Protein AF-A0A9D5MAV9-F1 (afdb_monomer)

Foldseek 3Di:
DDDDDDADQQFHDWAFDPPQDVPDDDDPPDGGTDIDGDDHDDDDDDDPQKDKAAPFDADDDDGTDDDDPPDDGIDIDGD

Structure (mmCIF,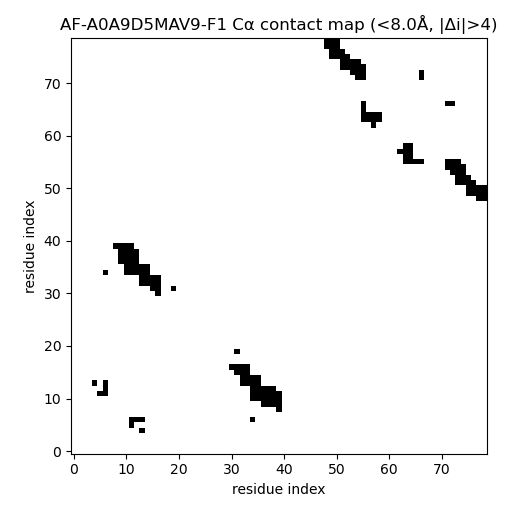 N/CA/C/O backbone):
data_AF-A0A9D5MAV9-F1
#
_entry.id   AF-A0A9D5MAV9-F1
#
loop_
_atom_site.group_PDB
_atom_site.id
_atom_site.type_symbol
_atom_site.label_atom_id
_atom_site.label_alt_id
_atom_site.label_comp_id
_atom_site.label_asym_id
_atom_site.label_entity_id
_atom_site.label_seq_id
_atom_site.pdbx_PDB_ins_code
_atom_site.Cartn_x
_atom_site.Cartn_y
_atom_site.Cartn_z
_atom_site.occupancy
_atom_site.B_iso_or_equiv
_atom_site.auth_seq_id
_atom_site.au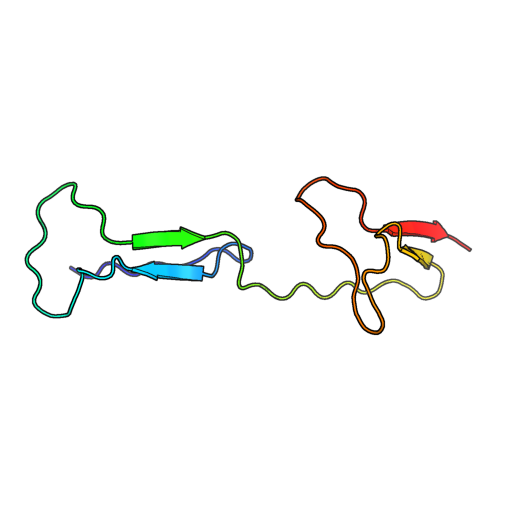th_comp_id
_atom_site.auth_asym_id
_atom_site.auth_atom_id
_atom_site.pdbx_PDB_model_num
ATOM 1 N N . MET A 1 1 ? -23.714 9.267 19.117 1.00 37.19 1 MET A N 1
ATOM 2 C CA . MET A 1 1 ? -22.286 9.465 18.791 1.00 37.19 1 MET A CA 1
ATOM 3 C C . MET A 1 1 ? -21.842 8.245 18.010 1.00 37.19 1 MET A C 1
ATOM 5 O O . MET A 1 1 ? -22.001 7.149 18.524 1.00 37.19 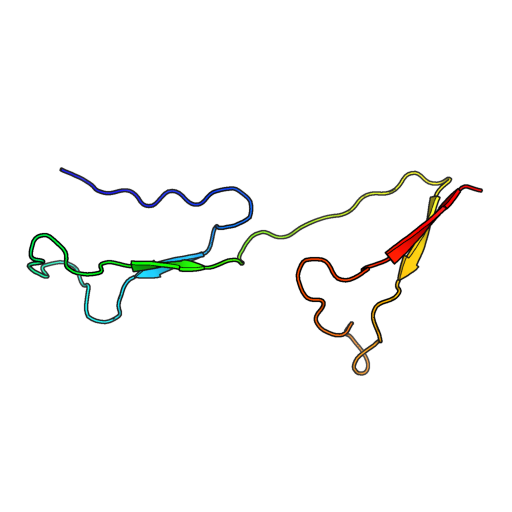1 MET A O 1
ATOM 9 N N . ALA A 1 2 ? -21.401 8.423 16.768 1.00 46.84 2 ALA A N 1
ATOM 10 C CA . ALA A 1 2 ? -20.929 7.344 15.905 1.00 46.84 2 ALA A CA 1
ATOM 11 C C . ALA A 1 2 ? -19.512 7.696 15.446 1.00 46.84 2 ALA A C 1
ATOM 13 O O . ALA A 1 2 ? -19.262 8.846 15.084 1.00 46.84 2 ALA A O 1
ATOM 14 N N . VAL A 1 3 ? -18.595 6.734 15.510 1.00 50.69 3 VAL A N 1
ATOM 15 C CA . VAL A 1 3 ? -17.220 6.884 15.025 1.00 50.69 3 VAL A CA 1
ATOM 16 C C . VAL A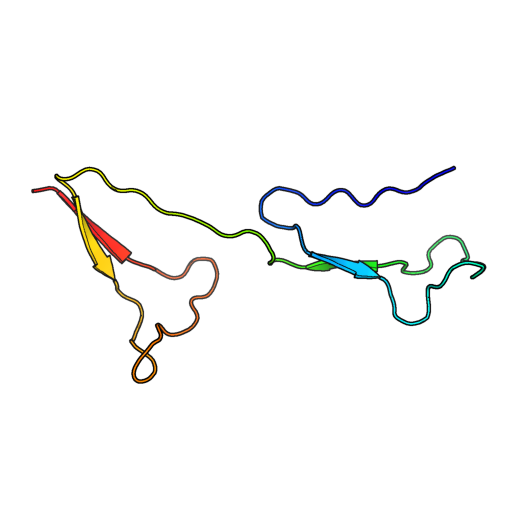 1 3 ? -17.127 6.095 13.728 1.00 50.69 3 VAL A C 1
ATOM 18 O O . VAL A 1 3 ? -17.296 4.880 13.740 1.00 50.69 3 VAL A O 1
ATOM 21 N N . LEU A 1 4 ? -16.925 6.794 12.612 1.00 57.22 4 LEU A N 1
ATOM 22 C CA . LEU A 1 4 ? -16.729 6.176 11.304 1.00 57.22 4 LEU A CA 1
ATOM 23 C C . LEU A 1 4 ? -15.242 6.284 10.950 1.00 57.22 4 LEU A C 1
ATOM 25 O O . LEU A 1 4 ? -14.780 7.395 10.681 1.00 57.22 4 LEU A O 1
ATOM 29 N N . PRO A 1 5 ? -14.479 5.179 10.960 1.00 50.75 5 PRO A N 1
ATOM 30 C CA . PRO A 1 5 ? -13.134 5.187 10.411 1.00 50.75 5 PRO A CA 1
ATOM 31 C C . PRO A 1 5 ? -13.233 5.310 8.888 1.00 50.75 5 PRO A C 1
ATOM 33 O O . PRO A 1 5 ? -13.788 4.441 8.219 1.00 50.75 5 PRO A O 1
ATOM 36 N N . ILE A 1 6 ? -12.721 6.410 8.342 1.00 58.94 6 ILE A N 1
ATOM 37 C CA . ILE A 1 6 ? -12.655 6.639 6.898 1.00 58.94 6 ILE A CA 1
ATOM 38 C C . ILE A 1 6 ? -11.188 6.543 6.495 1.00 58.94 6 ILE A C 1
ATOM 40 O O . ILE A 1 6 ? -10.379 7.380 6.896 1.00 58.94 6 ILE A O 1
ATOM 44 N N . GLY A 1 7 ? -10.855 5.509 5.725 1.00 53.97 7 GLY A N 1
ATOM 45 C CA . GLY A 1 7 ? -9.530 5.356 5.133 1.00 53.97 7 GLY A CA 1
ATOM 46 C C . GLY A 1 7 ? -9.245 6.440 4.088 1.00 53.97 7 GLY A C 1
ATOM 47 O O . GLY A 1 7 ? -10.153 6.909 3.399 1.00 53.97 7 GLY A O 1
ATOM 48 N N . MET A 1 8 ? -7.981 6.848 3.966 1.00 64.06 8 MET A N 1
ATOM 49 C CA . MET A 1 8 ? -7.512 7.670 2.842 1.00 64.06 8 MET A CA 1
ATOM 50 C C . MET A 1 8 ? -7.092 6.758 1.689 1.00 64.06 8 MET A C 1
ATOM 52 O O . MET A 1 8 ? -6.785 5.600 1.915 1.00 64.06 8 MET A O 1
ATOM 56 N N . SER A 1 9 ? -7.022 7.271 0.459 1.00 56.06 9 SER A N 1
ATOM 57 C CA . SER A 1 9 ? -6.866 6.467 -0.770 1.00 56.06 9 SER A CA 1
ATOM 58 C C . SER A 1 9 ? -5.747 5.406 -0.790 1.00 56.06 9 SER A C 1
ATOM 60 O O . SER A 1 9 ? -5.855 4.484 -1.585 1.00 56.06 9 SER A O 1
ATOM 62 N N . GLN A 1 10 ? -4.683 5.528 0.013 1.00 52.81 10 GLN A N 1
ATOM 63 C CA . GLN A 1 10 ? -3.590 4.536 0.121 1.00 52.81 10 GLN A CA 1
ATOM 64 C C . GLN A 1 10 ? -3.621 3.721 1.432 1.00 52.81 10 GLN A C 1
ATOM 66 O O . GLN A 1 10 ? -2.811 2.822 1.655 1.00 52.81 10 GLN A O 1
ATOM 71 N N . ILE A 1 11 ? -4.537 4.067 2.331 1.00 54.84 11 ILE A N 1
ATOM 72 C CA . ILE A 1 11 ? -4.696 3.549 3.687 1.00 54.84 11 ILE A CA 1
ATOM 73 C C . ILE A 1 11 ? -6.176 3.181 3.838 1.00 54.84 11 ILE A C 1
ATOM 75 O O . ILE A 1 11 ? -6.959 3.917 4.440 1.00 54.84 11 ILE A O 1
ATOM 79 N N . CYS A 1 12 ? -6.575 2.072 3.218 1.00 58.06 12 CYS A N 1
ATOM 80 C CA . CYS A 1 12 ? -7.972 1.630 3.193 1.00 58.06 12 CYS A CA 1
ATOM 81 C C . CYS A 1 12 ? -8.236 0.421 4.098 1.00 58.06 12 CYS A C 1
ATOM 83 O O . CYS A 1 12 ? -9.392 0.052 4.297 1.00 58.06 12 CYS A O 1
ATOM 85 N N . SER A 1 13 ? -7.192 -0.192 4.660 1.00 61.91 13 SER A N 1
ATOM 86 C CA . SER A 1 13 ? -7.347 -1.313 5.582 1.00 61.91 13 SER A CA 1
ATOM 87 C C . SER A 1 13 ? -7.676 -0.803 6.988 1.00 61.91 13 SER A C 1
ATOM 89 O O . SER A 1 13 ? -6.805 -0.323 7.718 1.00 61.91 13 SER A O 1
ATOM 91 N N . CYS A 1 14 ? -8.962 -0.859 7.339 1.00 62.03 14 CYS A N 1
ATOM 92 C CA . CYS A 1 14 ? -9.479 -0.535 8.666 1.00 62.03 14 CYS A CA 1
ATOM 93 C C . CYS A 1 14 ? -9.622 -1.822 9.484 1.00 62.03 14 CYS A C 1
ATOM 95 O O . CYS A 1 14 ? -10.583 -2.568 9.285 1.00 62.03 14 CYS A O 1
ATOM 97 N N . ASN A 1 15 ? -8.711 -2.054 10.427 1.00 70.81 15 ASN A N 1
ATOM 98 C CA . ASN A 1 15 ? -8.783 -3.196 11.332 1.00 70.81 15 ASN A CA 1
ATOM 99 C C . ASN A 1 15 ? -9.298 -2.764 12.704 1.00 70.81 15 ASN A C 1
ATOM 101 O O . ASN A 1 15 ? -8.921 -1.712 13.219 1.00 70.81 15 ASN A O 1
ATOM 105 N N . TRP A 1 16 ? -10.143 -3.600 13.299 1.00 76.75 16 TRP A N 1
ATOM 106 C CA . TRP A 1 16 ? -10.615 -3.451 14.675 1.00 76.75 16 TRP A CA 1
ATOM 107 C C . TRP A 1 16 ? -9.870 -4.433 15.578 1.00 76.75 16 TRP A C 1
ATOM 109 O O . TRP A 1 16 ? -9.480 -5.507 15.120 1.00 76.75 16 TRP A O 1
ATOM 119 N N . GLU A 1 17 ? -9.681 -4.074 16.846 1.00 78.88 17 GLU A N 1
ATOM 120 C CA . GLU A 1 17 ? -9.138 -5.000 17.846 1.00 78.88 17 GLU A CA 1
ATOM 121 C C . GLU A 1 17 ? -10.059 -6.224 17.995 1.00 78.88 17 GLU A C 1
ATOM 123 O O . GLU A 1 17 ? -11.284 -6.084 18.004 1.00 78.88 17 GLU A O 1
ATOM 128 N N . GLU A 1 18 ? -9.495 -7.427 18.135 1.00 73.19 18 GLU A N 1
ATOM 129 C CA . GLU A 1 18 ? -10.270 -8.685 18.161 1.00 73.19 18 GLU A CA 1
ATOM 130 C C . GLU A 1 18 ? -11.289 -8.751 19.317 1.00 73.19 18 GLU A C 1
ATOM 132 O O . GLU A 1 18 ? -12.358 -9.366 19.199 1.00 73.19 18 GLU A O 1
ATOM 137 N N . ASP A 1 19 ? -10.978 -8.064 20.419 1.00 74.94 19 ASP A N 1
ATOM 138 C CA . ASP A 1 19 ? -11.810 -7.960 21.620 1.00 74.94 19 ASP A CA 1
ATOM 139 C C . ASP A 1 19 ? -12.913 -6.890 21.503 1.00 74.94 19 ASP A C 1
ATOM 141 O O . ASP A 1 19 ? -13.824 -6.814 22.342 1.00 74.94 19 ASP A O 1
ATOM 145 N N . LEU A 1 20 ? -12.878 -6.059 20.454 1.00 74.12 20 LEU A N 1
ATOM 146 C CA . LEU A 1 20 ? -13.864 -5.013 20.223 1.00 74.12 20 LEU A CA 1
ATOM 147 C C . LEU A 1 20 ? -15.046 -5.557 19.412 1.00 74.12 20 LEU A C 1
ATOM 149 O O . LEU A 1 20 ? -15.002 -5.688 18.190 1.00 74.12 20 LEU A O 1
ATOM 153 N N . LYS A 1 21 ? -16.147 -5.856 20.108 1.00 77.94 21 LYS A N 1
ATOM 154 C CA . LYS A 1 21 ? -17.370 -6.412 19.518 1.00 77.94 21 LYS A CA 1
ATOM 155 C C . LYS A 1 21 ? -18.583 -5.556 19.852 1.00 77.94 21 LYS A C 1
ATOM 157 O O . LYS A 1 21 ? -18.557 -4.689 20.726 1.00 77.94 21 LYS A O 1
ATOM 162 N N . VAL A 1 22 ? -19.677 -5.800 19.136 1.00 75.88 22 VAL A N 1
ATOM 163 C CA . VAL A 1 22 ? -20.951 -5.122 19.389 1.00 75.88 22 VAL A CA 1
ATOM 164 C C . VAL A 1 22 ? -21.378 -5.381 20.838 1.00 75.88 22 VAL A C 1
ATOM 166 O O . VAL A 1 22 ? -21.555 -6.528 21.238 1.00 75.88 22 VAL A O 1
ATOM 169 N N . GLY A 1 23 ? -21.533 -4.307 21.617 1.00 78.50 23 GLY A N 1
ATOM 170 C CA . GLY A 1 23 ? -21.864 -4.370 23.045 1.00 78.50 23 GLY A CA 1
ATOM 171 C C . GLY A 1 23 ? -20.673 -4.213 23.998 1.00 78.50 23 GLY A C 1
ATOM 172 O O . GLY A 1 23 ? -20.895 -4.096 25.202 1.00 78.50 23 GLY A O 1
ATOM 173 N N . SER A 1 24 ? -19.433 -4.153 23.496 1.00 76.31 24 SER A N 1
ATOM 174 C CA . SER A 1 24 ? -18.254 -3.868 24.322 1.00 76.31 24 SER A CA 1
ATOM 175 C C . SER A 1 24 ? -18.313 -2.451 24.907 1.00 76.31 24 SER A C 1
ATOM 177 O O . SER A 1 24 ? -18.618 -1.480 24.213 1.00 76.31 24 SER A O 1
ATOM 179 N N . ILE A 1 25 ? -17.997 -2.330 26.198 1.00 79.19 25 ILE A N 1
ATOM 180 C CA . ILE A 1 25 ? -17.873 -1.042 26.890 1.00 79.19 25 ILE A CA 1
ATOM 181 C C . ILE A 1 25 ? -16.400 -0.640 26.865 1.00 79.19 25 ILE A C 1
ATOM 183 O O . ILE A 1 25 ? -15.581 -1.256 27.542 1.00 79.19 25 ILE A O 1
ATOM 187 N N . VAL A 1 26 ? -16.080 0.406 26.107 1.00 76.06 26 VAL A N 1
ATOM 188 C CA . VAL A 1 26 ? -14.727 0.974 26.017 1.00 76.06 26 VAL A CA 1
ATOM 189 C C . VAL A 1 26 ? -14.591 2.217 26.888 1.00 76.06 26 VAL A C 1
ATOM 191 O O . VAL A 1 26 ? -15.518 3.027 26.996 1.00 76.06 26 VAL A O 1
ATOM 194 N N . LYS A 1 27 ? -13.432 2.386 27.524 1.00 80.62 27 LYS A N 1
ATOM 195 C CA . LYS A 1 27 ? -13.089 3.584 28.292 1.00 80.62 27 LYS A CA 1
ATOM 196 C C . LYS A 1 27 ? -12.386 4.600 27.397 1.00 80.62 27 LYS A C 1
ATOM 198 O O . LYS A 1 27 ? -11.844 4.296 26.337 1.00 80.62 27 LYS A O 1
ATOM 203 N N . LYS A 1 28 ? -12.396 5.860 27.836 1.00 72.12 28 LYS A N 1
ATOM 204 C CA . LYS A 1 28 ? -11.685 6.936 27.141 1.00 72.12 28 LYS A CA 1
ATOM 205 C C . LYS A 1 28 ? -10.185 6.621 27.112 1.00 72.12 28 LYS A C 1
ATOM 207 O O . LYS A 1 28 ? -9.551 6.631 28.163 1.00 72.12 28 LYS A O 1
ATOM 212 N N . GLY A 1 29 ? -9.644 6.437 25.910 1.00 75.38 29 GLY A N 1
ATOM 213 C CA . GLY A 1 29 ? -8.228 6.137 25.680 1.00 75.38 29 GLY A CA 1
ATOM 214 C C . GLY A 1 29 ? -7.947 4.690 25.277 1.00 75.38 29 GLY A C 1
ATOM 215 O O . GLY A 1 29 ? -6.809 4.401 24.924 1.00 75.38 29 GLY A O 1
ATOM 216 N N . ASP A 1 30 ? -8.954 3.813 25.282 1.00 78.12 30 ASP A N 1
ATOM 217 C CA . ASP A 1 30 ? -8.767 2.429 24.854 1.00 78.12 30 ASP A CA 1
ATOM 218 C C . ASP A 1 30 ? -8.579 2.350 23.325 1.00 78.12 30 ASP A C 1
ATOM 220 O O . ASP A 1 30 ? -9.300 3.030 22.578 1.00 78.12 30 ASP A O 1
ATOM 224 N N . PRO A 1 31 ? -7.622 1.538 22.838 1.00 72.19 31 PRO A N 1
ATOM 225 C CA . PRO A 1 31 ? -7.444 1.303 21.413 1.00 72.19 31 PRO A CA 1
ATOM 226 C C . PRO A 1 31 ? -8.669 0.572 20.855 1.00 72.19 31 PRO A C 1
ATOM 228 O O . PRO A 1 31 ? -9.124 -0.425 21.407 1.00 72.19 31 PRO A O 1
ATOM 231 N N . MET A 1 32 ? -9.228 1.101 19.768 1.00 76.31 32 MET A N 1
ATOM 232 C CA . MET A 1 32 ? -10.403 0.515 19.109 1.00 76.31 32 MET A CA 1
ATOM 233 C C . MET A 1 32 ? -10.024 -0.223 17.824 1.00 76.31 32 MET A C 1
ATOM 235 O O . MET A 1 32 ? -10.627 -1.227 17.461 1.00 76.31 32 MET A O 1
ATOM 239 N N . GLY A 1 33 ? -9.019 0.280 17.127 1.00 68.62 33 GLY A N 1
ATOM 240 C CA . GLY A 1 33 ? -8.587 -0.241 15.850 1.00 68.62 33 GLY A CA 1
ATOM 241 C C . GLY A 1 33 ? -7.486 0.633 15.287 1.00 68.62 33 GLY A C 1
ATOM 242 O O . GLY A 1 33 ? -7.174 1.701 15.825 1.00 68.62 33 GLY A O 1
ATOM 243 N N . TYR A 1 34 ? -6.904 0.177 14.195 1.00 70.25 34 TYR A N 1
ATOM 244 C CA . TYR A 1 34 ? -5.792 0.840 13.545 1.00 70.25 34 TYR A CA 1
ATOM 245 C C . TYR A 1 34 ? -5.964 0.782 12.035 1.00 70.25 34 TYR A C 1
ATOM 247 O O . TYR A 1 34 ? -6.633 -0.087 11.470 1.00 70.25 34 TYR A O 1
ATOM 255 N N . PHE A 1 35 ? -5.344 1.754 11.384 1.00 64.25 35 PHE A N 1
ATOM 256 C CA . PHE A 1 35 ? -5.259 1.793 9.942 1.00 64.25 35 PHE A CA 1
ATOM 257 C C . PHE A 1 35 ? -3.941 1.160 9.519 1.00 64.25 35 PHE A C 1
ATOM 259 O O . PHE A 1 35 ? -2.881 1.548 10.016 1.00 64.25 35 PHE A O 1
ATOM 266 N N . LEU A 1 36 ? -4.003 0.202 8.601 1.00 62.53 36 LEU A N 1
ATOM 267 C CA . LEU A 1 36 ? -2.816 -0.323 7.938 1.00 6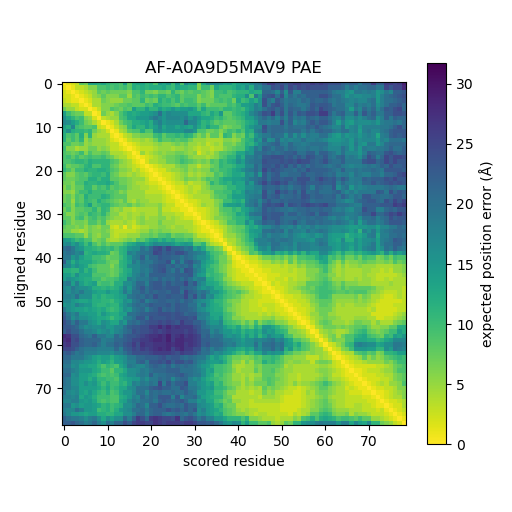2.53 36 LEU A CA 1
ATOM 268 C C . LEU A 1 36 ? -2.662 0.292 6.553 1.00 62.53 36 LEU A C 1
ATOM 270 O O . LEU A 1 36 ? -3.639 0.560 5.849 1.00 62.53 36 LEU A O 1
ATOM 274 N N . PHE A 1 37 ? -1.405 0.455 6.149 1.00 58.28 37 PHE A N 1
ATOM 275 C CA . PHE A 1 37 ? -1.064 0.637 4.746 1.00 58.28 37 PHE A CA 1
ATOM 276 C C . PHE A 1 37 ? -1.416 -0.646 3.992 1.00 58.28 37 PHE A C 1
ATOM 278 O O . PHE A 1 37 ? -1.022 -1.736 4.403 1.00 58.28 37 PHE A O 1
ATOM 285 N N . GLY A 1 38 ? -2.173 -0.514 2.907 1.00 59.69 38 GLY A N 1
ATOM 286 C CA . GLY A 1 38 ? -2.660 -1.650 2.128 1.00 59.69 38 GLY A CA 1
ATOM 287 C C . GLY A 1 38 ? -4.164 -1.591 1.873 1.00 59.69 38 GLY A C 1
ATOM 288 O O . GLY A 1 38 ? -4.917 -0.919 2.581 1.00 59.69 38 GLY A O 1
ATOM 289 N N . GLY A 1 39 ? -4.591 -2.284 0.819 1.00 55.22 39 GLY A N 1
ATOM 290 C CA . GLY A 1 39 ? -5.988 -2.339 0.376 1.00 55.22 39 GLY A CA 1
ATOM 291 C C . GLY A 1 39 ? -6.355 -1.374 -0.755 1.00 55.22 39 GLY A C 1
ATOM 292 O O . GLY A 1 39 ? -7.520 -1.313 -1.128 1.00 55.22 39 GLY A O 1
ATOM 293 N N . SER A 1 40 ? -5.398 -0.622 -1.305 1.00 56.50 40 SER A N 1
ATOM 294 C CA . SER A 1 40 ? -5.593 0.169 -2.523 1.00 56.50 40 SER A CA 1
ATOM 295 C C . SER A 1 40 ? -4.850 -0.479 -3.689 1.00 56.50 40 SER A C 1
ATOM 297 O O . SER A 1 40 ? -3.618 -0.484 -3.695 1.00 56.50 40 SER A O 1
ATOM 299 N N . ASP A 1 41 ? -5.580 -1.006 -4.669 1.00 58.59 41 ASP A N 1
ATOM 300 C CA . ASP A 1 41 ? -4.990 -1.417 -5.942 1.00 58.59 41 ASP A CA 1
ATOM 301 C C . ASP A 1 41 ? -4.485 -0.180 -6.698 1.00 58.59 41 ASP A C 1
ATOM 303 O O . ASP A 1 41 ? -5.199 0.816 -6.844 1.00 58.59 41 ASP A O 1
ATOM 307 N N . ILE A 1 42 ? -3.239 -0.225 -7.174 1.00 62.69 42 ILE A N 1
ATOM 308 C CA . ILE A 1 42 ? -2.617 0.863 -7.936 1.00 62.69 42 ILE A CA 1
ATOM 309 C C . ILE A 1 42 ? -2.433 0.387 -9.375 1.00 62.69 42 ILE A C 1
ATOM 311 O O . ILE A 1 42 ? -1.658 -0.527 -9.642 1.00 62.69 42 ILE A O 1
ATOM 315 N N . VAL A 1 43 ? -3.122 1.035 -10.315 1.00 70.69 43 VAL A N 1
ATOM 316 C CA . VAL A 1 43 ? -2.951 0.795 -11.754 1.00 70.69 43 VAL A CA 1
ATOM 317 C C . VAL A 1 43 ? -2.071 1.896 -12.342 1.00 70.69 43 VAL A C 1
ATOM 319 O O . VAL A 1 43 ? -2.396 3.078 -12.235 1.00 70.69 43 VAL A O 1
ATOM 322 N N . MET A 1 44 ? -0.961 1.516 -12.980 1.00 72.44 44 MET A N 1
ATOM 323 C CA . MET A 1 44 ? -0.046 2.434 -13.668 1.00 72.44 44 MET A CA 1
ATOM 324 C C . MET A 1 44 ? -0.264 2.365 -15.182 1.00 72.44 44 MET A C 1
ATOM 326 O O . MET A 1 44 ? -0.213 1.286 -15.768 1.00 72.44 44 MET A O 1
ATOM 330 N N . VAL A 1 45 ? -0.497 3.515 -15.819 1.00 78.12 45 VAL A N 1
ATOM 331 C CA . VAL A 1 45 ? -0.720 3.627 -17.270 1.00 78.12 45 VAL A CA 1
ATOM 332 C C . VAL A 1 45 ? 0.348 4.533 -17.872 1.00 78.12 45 VAL A C 1
ATOM 334 O O . VAL A 1 45 ? 0.535 5.662 -17.421 1.00 78.12 45 VAL A O 1
ATOM 337 N N . PHE A 1 46 ? 1.024 4.047 -18.912 1.00 81.06 46 PHE A N 1
ATOM 338 C CA . PHE A 1 46 ? 2.093 4.763 -19.607 1.00 81.06 46 PHE A CA 1
ATOM 339 C C . PHE A 1 46 ? 1.680 5.107 -21.040 1.00 81.06 46 PHE A C 1
ATOM 341 O O . PHE A 1 46 ? 0.889 4.401 -21.666 1.00 81.06 46 PHE A O 1
ATOM 348 N N . GLN A 1 47 ? 2.214 6.209 -21.571 1.00 74.31 47 GLN A N 1
ATOM 349 C CA . GLN A 1 47 ? 2.035 6.562 -22.980 1.00 74.31 47 GLN A CA 1
ATOM 350 C C . GLN A 1 47 ? 2.836 5.601 -23.869 1.00 74.31 47 GLN A C 1
ATOM 352 O O . GLN A 1 47 ? 3.891 5.121 -23.470 1.00 74.31 47 GLN A O 1
ATOM 357 N N . SER A 1 48 ? 2.390 5.370 -25.106 1.00 82.25 48 SER A N 1
ATOM 358 C CA . SER A 1 48 ? 3.031 4.416 -26.032 1.00 82.25 48 SER A CA 1
ATOM 359 C C . SER A 1 48 ? 4.485 4.748 -26.404 1.00 82.25 48 SER A C 1
ATOM 361 O O . SER A 1 48 ? 5.188 3.905 -26.956 1.00 82.25 48 SER A O 1
ATOM 363 N N . CYS A 1 49 ? 4.930 5.981 -26.151 1.00 83.00 49 CYS A N 1
ATOM 364 C CA . CYS A 1 49 ? 6.305 6.434 -26.362 1.00 83.00 49 CYS A CA 1
ATOM 365 C C . CYS A 1 49 ? 7.234 6.183 -25.163 1.00 83.00 49 CYS A C 1
ATOM 367 O O . CYS A 1 49 ? 8.404 6.558 -25.229 1.00 83.00 49 CYS A O 1
ATOM 369 N N . VAL A 1 50 ? 6.725 5.595 -24.079 1.00 85.31 50 VAL A N 1
ATOM 370 C CA . VAL A 1 50 ? 7.494 5.273 -22.876 1.00 85.31 50 VAL A CA 1
ATOM 371 C C . VAL A 1 50 ? 7.802 3.781 -22.876 1.00 85.31 50 VAL A C 1
ATOM 373 O O . VAL A 1 50 ? 6.886 2.961 -22.920 1.00 85.31 50 VAL A O 1
ATOM 376 N N . ASP A 1 51 ? 9.083 3.439 -22.810 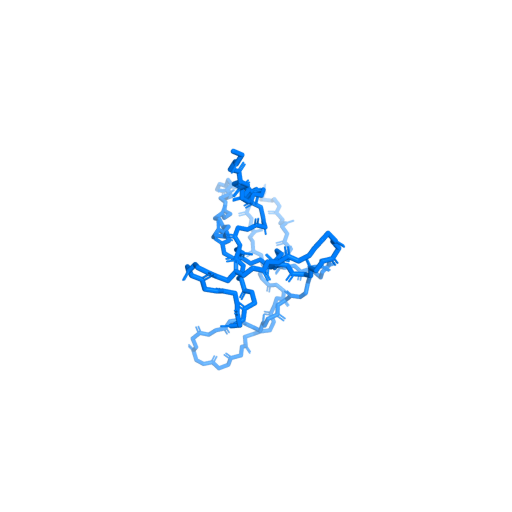1.00 84.94 51 ASP A N 1
ATOM 377 C CA . ASP A 1 51 ? 9.528 2.091 -22.484 1.00 84.94 51 ASP A CA 1
ATOM 378 C C . ASP A 1 51 ? 9.652 1.967 -20.960 1.00 84.94 51 ASP A C 1
ATOM 380 O O . ASP A 1 51 ? 10.197 2.844 -20.282 1.00 84.94 51 ASP A O 1
ATOM 384 N N . VAL A 1 52 ? 9.090 0.884 -20.424 1.00 83.25 52 VAL A N 1
ATOM 385 C CA . VAL A 1 52 ? 9.040 0.591 -18.989 1.00 83.25 52 VAL A CA 1
ATOM 386 C C . VAL A 1 52 ? 9.883 -0.649 -18.736 1.00 83.25 52 VAL A C 1
ATOM 388 O O . VAL A 1 52 ? 9.537 -1.739 -19.190 1.00 83.25 52 VAL A O 1
ATOM 391 N N . GLU A 1 53 ? 10.978 -0.487 -18.003 1.00 85.81 53 GLU A N 1
ATOM 392 C CA . GLU A 1 53 ? 11.843 -1.587 -17.582 1.00 85.81 53 GLU A CA 1
ATOM 393 C C . GLU A 1 53 ? 11.658 -1.824 -16.082 1.00 85.81 53 GLU A C 1
ATOM 395 O O . GLU A 1 53 ? 12.013 -0.978 -15.260 1.00 85.81 53 GLU A O 1
ATOM 400 N N . PHE A 1 54 ? 11.071 -2.963 -15.709 1.00 82.25 54 PHE A N 1
ATOM 401 C CA . PHE A 1 54 ? 10.894 -3.325 -14.303 1.00 82.25 54 PHE A CA 1
ATOM 402 C C . PHE A 1 54 ? 12.245 -3.660 -13.670 1.00 82.25 54 PHE A C 1
ATOM 404 O O . PHE A 1 54 ? 12.975 -4.520 -14.158 1.00 82.25 54 PHE A O 1
ATOM 411 N N . LEU A 1 55 ? 12.560 -2.990 -12.561 1.00 82.44 55 LEU A N 1
ATOM 412 C CA . LEU A 1 55 ? 13.808 -3.188 -11.817 1.00 82.44 55 LEU A CA 1
ATOM 413 C C . LEU A 1 55 ? 13.648 -4.213 -10.683 1.00 82.44 55 LEU A C 1
ATOM 415 O O . LEU A 1 55 ? 14.634 -4.660 -10.092 1.00 82.44 55 LEU A O 1
ATOM 419 N N . CYS A 1 56 ? 12.406 -4.590 -10.378 1.00 78.69 56 CYS A N 1
ATOM 420 C CA . CYS A 1 56 ? 12.063 -5.605 -9.392 1.00 78.69 56 CYS A CA 1
ATOM 421 C C . CYS A 1 56 ? 12.568 -6.978 -9.851 1.00 78.69 56 CYS A C 1
ATOM 423 O O . CYS A 1 56 ? 12.352 -7.382 -10.994 1.00 78.69 56 CYS A O 1
ATOM 425 N N . LYS A 1 57 ? 13.203 -7.735 -8.951 1.00 74.06 57 LYS A N 1
ATOM 426 C CA . LYS A 1 57 ? 13.597 -9.120 -9.245 1.00 74.06 57 LYS A CA 1
ATOM 427 C C . LYS A 1 57 ? 12.347 -9.984 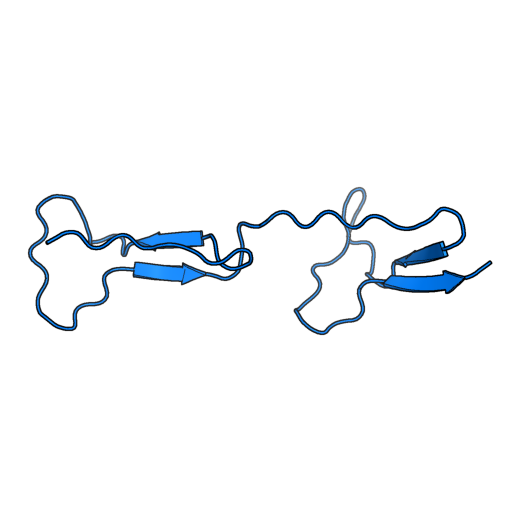-9.391 1.00 74.06 57 LYS A C 1
ATOM 429 O O . LYS A 1 57 ? 11.452 -9.887 -8.559 1.00 74.06 57 LYS A O 1
ATOM 434 N N . ALA A 1 58 ? 12.292 -10.832 -10.414 1.00 73.50 58 ALA A N 1
ATOM 435 C CA . ALA A 1 58 ? 11.266 -11.865 -10.492 1.00 73.50 58 ALA A CA 1
ATOM 436 C C . ALA A 1 58 ? 11.496 -12.891 -9.367 1.00 73.50 58 ALA A C 1
ATOM 438 O O . ALA A 1 58 ? 12.611 -13.394 -9.206 1.00 73.50 58 ALA A O 1
ATOM 439 N N . GLU A 1 59 ? 10.461 -13.174 -8.580 1.00 69.50 59 GLU A N 1
ATOM 440 C CA . GLU A 1 59 ? 10.449 -14.252 -7.591 1.00 69.50 59 GLU A CA 1
ATOM 441 C C . GLU A 1 59 ? 9.501 -15.350 -8.083 1.00 69.50 59 GLU A C 1
ATOM 443 O O . GLU A 1 59 ? 8.281 -15.222 -8.021 1.00 69.50 59 GLU A O 1
ATOM 448 N N . GLY A 1 60 ? 10.081 -16.449 -8.572 1.00 67.81 60 GLY A N 1
ATOM 449 C CA . GLY A 1 60 ? 9.328 -17.606 -9.060 1.00 67.81 60 GLY A CA 1
ATOM 450 C C . GLY A 1 60 ? 8.733 -17.432 -10.461 1.00 67.81 60 GLY A C 1
ATOM 451 O O . GLY A 1 60 ? 9.147 -16.561 -11.222 1.00 67.81 60 GLY A O 1
ATOM 452 N N . ASP A 1 61 ? 7.794 -18.320 -10.798 1.00 60.62 61 ASP A N 1
ATOM 453 C CA . ASP A 1 61 ? 7.238 -18.480 -12.154 1.00 60.62 61 ASP A CA 1
ATOM 454 C C . ASP A 1 61 ? 6.129 -17.456 -12.486 1.00 60.62 61 ASP A C 1
ATOM 456 O O . ASP A 1 61 ? 5.771 -17.308 -13.646 1.00 60.62 61 ASP A O 1
ATOM 460 N N . ASP A 1 62 ? 5.606 -16.726 -11.487 1.00 58.38 62 ASP A N 1
ATOM 461 C CA . ASP A 1 62 ? 4.404 -15.881 -11.640 1.00 58.38 62 ASP A CA 1
ATOM 462 C C . ASP A 1 62 ? 4.418 -14.571 -10.811 1.00 58.38 62 ASP A C 1
ATOM 464 O O . ASP A 1 62 ? 3.375 -13.948 -10.600 1.00 58.38 62 ASP A O 1
ATOM 468 N N . GLY A 1 63 ? 5.578 -14.116 -10.313 1.00 68.00 63 GLY A N 1
ATOM 469 C CA . GLY A 1 63 ? 5.627 -12.969 -9.396 1.00 68.00 63 GLY A CA 1
ATOM 470 C C . GLY A 1 63 ? 6.868 -12.083 -9.485 1.00 68.00 63 GLY A C 1
ATOM 471 O O . GLY A 1 63 ? 7.963 -12.517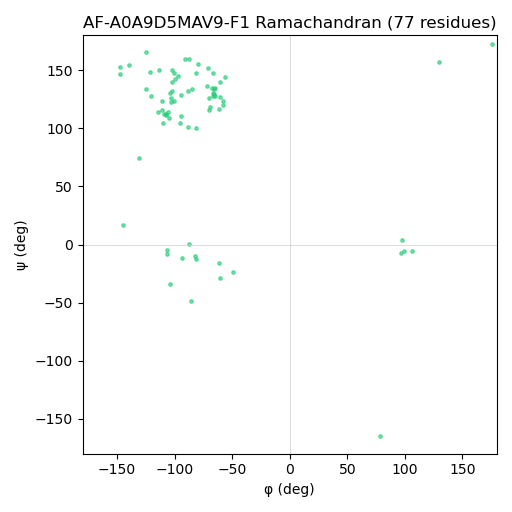 -9.837 1.00 68.00 63 GLY A O 1
ATOM 472 N N . TYR A 1 64 ? 6.693 -10.815 -9.112 1.00 77.19 64 TYR A N 1
ATOM 473 C CA . TYR A 1 64 ? 7.791 -9.903 -8.789 1.00 77.19 64 TYR A CA 1
ATOM 474 C C . TYR A 1 64 ? 7.994 -9.872 -7.275 1.00 77.19 64 TYR A C 1
ATOM 476 O O . TYR A 1 64 ? 7.029 -9.942 -6.512 1.00 77.19 64 TYR A O 1
ATOM 484 N N . ALA A 1 65 ? 9.247 -9.737 -6.849 1.00 77.56 65 ALA A N 1
ATOM 485 C CA . ALA A 1 65 ? 9.604 -9.561 -5.452 1.00 77.56 65 ALA A CA 1
ATOM 486 C C . ALA A 1 65 ? 8.889 -8.340 -4.860 1.00 77.56 65 ALA A C 1
ATOM 488 O O . ALA A 1 65 ? 8.718 -7.313 -5.525 1.00 77.56 65 ALA A O 1
ATOM 489 N N . HIS A 1 66 ? 8.505 -8.449 -3.590 1.00 76.44 66 HIS A N 1
ATOM 490 C CA . HIS A 1 66 ? 7.879 -7.355 -2.859 1.00 76.44 66 HIS A CA 1
ATOM 491 C C . HIS A 1 66 ? 8.813 -6.135 -2.785 1.00 76.44 66 HIS A C 1
ATOM 493 O O . HIS A 1 66 ? 9.949 -6.249 -2.326 1.00 76.44 66 HIS A O 1
ATOM 499 N N . VAL A 1 67 ? 8.310 -4.969 -3.197 1.00 75.75 67 VAL A N 1
ATOM 500 C CA . VAL A 1 67 ? 9.046 -3.695 -3.208 1.00 75.75 67 VAL A CA 1
ATOM 501 C C . VAL A 1 67 ? 8.576 -2.822 -2.051 1.00 75.75 67 VAL A C 1
ATOM 503 O O . VAL A 1 67 ? 7.373 -2.626 -1.859 1.00 75.75 67 VAL A O 1
ATOM 506 N N . LEU A 1 68 ? 9.513 -2.289 -1.270 1.00 77.69 68 LEU A N 1
ATOM 507 C CA . LEU A 1 68 ? 9.204 -1.376 -0.173 1.00 77.69 68 LEU A CA 1
ATOM 508 C C . LEU A 1 68 ? 8.942 0.045 -0.687 1.00 77.69 68 LEU A C 1
ATOM 510 O O . LEU A 1 68 ? 9.434 0.473 -1.730 1.00 77.69 68 LEU A O 1
ATOM 514 N N . MET A 1 69 ? 8.176 0.819 0.082 1.00 70.56 69 MET A N 1
ATOM 515 C CA . MET A 1 69 ? 7.925 2.223 -0.244 1.00 70.56 69 MET A CA 1
ATOM 516 C C . MET A 1 69 ? 9.241 3.008 -0.334 1.00 70.56 69 MET A C 1
ATOM 518 O O . MET A 1 69 ? 10.004 3.067 0.628 1.00 70.56 69 MET A O 1
ATOM 522 N N . GLY A 1 70 ? 9.475 3.638 -1.488 1.00 75.00 70 GLY A N 1
ATOM 523 C CA . GLY A 1 70 ? 10.697 4.393 -1.785 1.00 75.00 70 GLY A CA 1
ATOM 524 C C . GLY A 1 70 ? 11.755 3.615 -2.572 1.00 75.00 70 GLY A C 1
ATOM 525 O O . GLY A 1 70 ? 12.730 4.219 -3.016 1.00 75.00 70 GLY A O 1
ATOM 526 N N . GLU A 1 71 ? 11.565 2.314 -2.796 1.00 82.25 71 GLU A N 1
ATOM 527 C CA . GLU A 1 71 ? 12.433 1.528 -3.672 1.00 82.25 71 GLU A CA 1
ATOM 528 C C . GLU A 1 71 ? 12.057 1.711 -5.155 1.00 82.25 71 GLU A C 1
ATOM 530 O O . GLU A 1 71 ? 10.886 1.919 -5.494 1.00 82.25 71 GLU A O 1
ATOM 535 N N . PRO A 1 72 ? 13.044 1.659 -6.067 1.00 79.00 72 PRO A N 1
ATOM 536 C CA . PRO A 1 72 ? 12.797 1.844 -7.489 1.00 79.00 72 PRO A CA 1
ATOM 537 C C . PRO A 1 72 ? 12.018 0.655 -8.069 1.00 79.00 72 PRO A C 1
ATOM 539 O O . PRO A 1 72 ? 12.503 -0.473 -8.090 1.00 79.00 72 PRO A O 1
ATOM 542 N N . TYR A 1 73 ? 10.818 0.932 -8.579 1.00 80.62 73 TYR A N 1
ATOM 543 C CA . TYR A 1 73 ? 9.936 -0.078 -9.171 1.00 80.62 73 TYR A CA 1
ATOM 544 C C . TYR A 1 73 ? 10.244 -0.334 -10.658 1.00 80.62 73 TYR A C 1
ATOM 546 O O . TYR A 1 73 ? 10.426 -1.471 -11.090 1.00 80.62 73 TYR A O 1
ATOM 554 N N . ALA A 1 74 ? 10.360 0.733 -11.451 1.00 83.56 74 ALA A N 1
ATOM 555 C CA . ALA A 1 74 ? 10.689 0.645 -12.870 1.00 83.56 74 ALA A CA 1
ATOM 556 C C . ALA A 1 74 ? 11.514 1.852 -13.330 1.00 83.56 74 ALA A C 1
ATOM 558 O O . ALA A 1 74 ? 11.314 2.972 -12.851 1.00 8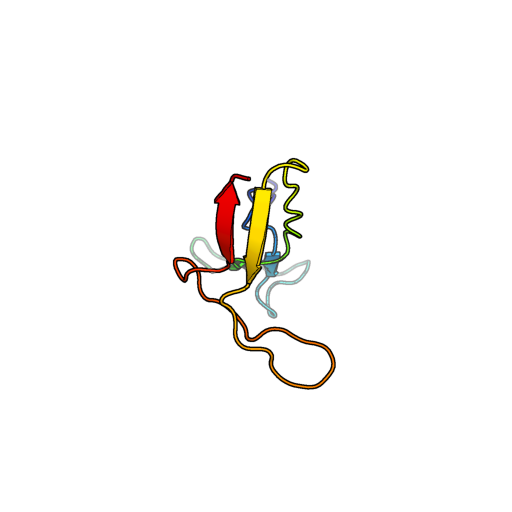3.56 74 ALA A O 1
ATOM 559 N N . ALA A 1 75 ? 12.420 1.627 -14.279 1.00 85.31 75 ALA A N 1
ATOM 560 C CA . ALA A 1 75 ? 13.055 2.679 -15.054 1.00 85.31 75 ALA A CA 1
ATOM 561 C C . ALA A 1 75 ? 12.157 3.038 -16.246 1.00 85.31 75 ALA A C 1
ATOM 563 O O . ALA A 1 75 ? 11.648 2.162 -16.945 1.00 85.31 75 ALA A O 1
ATOM 564 N N . LEU A 1 76 ? 11.959 4.338 -16.466 1.00 85.62 76 LEU A N 1
ATOM 565 C CA . LEU A 1 76 ? 11.164 4.860 -17.574 1.00 85.62 76 LEU A CA 1
ATOM 566 C C . LEU A 1 76 ? 12.089 5.562 -18.560 1.00 85.62 76 LEU A C 1
ATOM 568 O O . LEU A 1 76 ? 12.794 6.504 -18.190 1.00 85.62 76 LEU A O 1
ATOM 572 N N . THR A 1 77 ? 12.063 5.138 -19.816 1.00 86.94 77 THR A N 1
ATOM 573 C CA . THR A 1 77 ? 12.794 5.784 -20.909 1.00 86.94 77 THR A CA 1
ATOM 574 C C . THR A 1 77 ? 11.824 6.218 -21.998 1.00 86.94 77 THR A C 1
ATOM 576 O O . THR A 1 77 ? 10.761 5.633 -22.193 1.00 86.94 77 THR A O 1
ATOM 579 N N . ARG A 1 78 ? 12.148 7.317 -22.680 1.00 80.25 78 ARG A N 1
ATOM 580 C CA . ARG A 1 78 ? 11.335 7.852 -23.775 1.00 80.25 78 ARG A CA 1
ATOM 581 C C . ARG A 1 78 ? 11.984 7.473 -25.104 1.00 80.25 78 ARG A C 1
ATOM 583 O O . ARG A 1 78 ? 13.183 7.699 -25.254 1.00 80.25 78 ARG A O 1
ATOM 590 N N . LYS A 1 79 ? 11.186 6.944 -26.035 1.00 65.25 79 LYS A N 1
ATOM 591 C CA . LYS A 1 79 ? 11.585 6.726 -27.435 1.00 65.25 79 LYS A CA 1
ATOM 592 C C . LYS A 1 79 ? 11.838 8.032 -28.176 1.00 65.25 79 LYS A C 1
ATOM 594 O O . LYS A 1 79 ? 11.074 9.004 -27.946 1.00 65.25 79 LYS A O 1
#

Secondary structure (DSSP, 8-state):
-------BTTB-EEEEPTT--TT--PPTT---EEEESB---------TTEEEEE-SPB-SSS-BPP--TTS--EEEEE-

Radius of gyration: 19.93 Å; Cα contacts (8 Å, |Δi|>4): 84; chains: 1; bounding box: 36×28×56 Å

Solvent-accessible surface area (backbone atoms only — not comparable to full-atom values): 5535 Å² total; per-residue (Å²): 138,84,87,80,92,75,60,51,88,63,33,52,34,77,45,65,40,93,83,66,49,95,86,63,87,79,61,97,85,61,86,60,56,51,78,38,82,41,82,50,90,82,86,87,87,79,59,94,57,50,48,77,45,71,65,51,54,72,48,77,98,86,39,65,47,90,77,60,96,90,57,78,58,58,51,77,45,76,115

Mean predicted aligned error: 12.47 Å

Sequence (79 aa):
MAVLPIGMSQICSCNWEEDLKVGSIVKKGDPMGYFLFGGSDIVMVFQSCVDVEFLCKAEGDDGYAHVLMGEPYAALTRK

pLDDT: mean 70.95, std 10.84, range [37.19, 86.94]